Protein AF-A0A522SRU5-F1 (afdb_monomer_lite)

pLDDT: mean 83.68, std 15.17, range [40.66, 96.12]

Radius of gyration: 13.16 Å; chains: 1; bounding box: 32×31×27 Å

Sequence (83 aa):
MRSRPQGTERSTSYRQPCVKANGNGFLFVGHEPQESFALHMGIATKRIVLEAHPETFFETPHYSGYPIVLVRCDAPGGDPFVT

Structure (mmCIF, N/CA/C/O backbone):
data_AF-A0A522SRU5-F1
#
_entry.id   AF-A0A522SRU5-F1
#
loop_
_atom_site.group_PDB
_atom_site.id
_atom_site.type_symbol
_atom_site.label_atom_id
_atom_site.label_alt_id
_atom_site.label_comp_id
_atom_site.label_asym_id
_atom_site.label_entity_id
_atom_site.label_seq_id
_atom_site.pdbx_PDB_ins_code
_atom_site.Cartn_x
_atom_site.Cartn_y
_atom_site.Cartn_z
_atom_site.occupancy
_atom_site.B_iso_or_equiv
_atom_site.auth_seq_id
_atom_site.auth_comp_id
_atom_site.auth_asym_id
_atom_site.auth_atom_id
_atom_site.pdbx_PDB_model_num
ATOM 1 N N . MET A 1 1 ? -16.304 18.513 -10.700 1.00 41.25 1 MET A N 1
ATOM 2 C CA . MET A 1 1 ? -15.144 18.750 -9.811 1.00 41.25 1 MET A CA 1
ATOM 3 C C . MET A 1 1 ? -15.136 17.635 -8.770 1.00 41.25 1 MET A C 1
ATOM 5 O O . MET A 1 1 ? -16.071 17.591 -7.983 1.00 41.25 1 MET A O 1
ATOM 9 N N . ARG A 1 2 ? -14.197 16.676 -8.798 1.00 54.19 2 ARG A N 1
ATOM 10 C CA . ARG A 1 2 ? -14.152 15.630 -7.754 1.00 54.19 2 ARG A CA 1
ATOM 11 C C . ARG A 1 2 ? -13.639 16.278 -6.463 1.00 54.19 2 ARG A C 1
ATOM 13 O O . ARG A 1 2 ? -12.554 16.857 -6.464 1.00 54.19 2 ARG A O 1
ATOM 20 N N . SER A 1 3 ? -14.457 16.286 -5.413 1.00 62.03 3 SER A N 1
ATOM 21 C CA . SER A 1 3 ? -14.112 16.887 -4.124 1.00 62.03 3 SER A CA 1
ATOM 22 C C . SER A 1 3 ? -13.047 16.052 -3.413 1.00 62.03 3 SER A C 1
ATOM 24 O O . SER A 1 3 ? -12.994 14.829 -3.518 1.00 62.03 3 SER A O 1
ATOM 26 N N . ARG A 1 4 ? -12.165 16.738 -2.689 1.00 66.75 4 ARG A N 1
ATOM 27 C CA . ARG A 1 4 ? -11.167 16.120 -1.818 1.00 66.75 4 ARG A CA 1
ATOM 28 C C . ARG A 1 4 ? -11.879 15.407 -0.651 1.00 66.75 4 ARG A C 1
ATOM 30 O O . ARG A 1 4 ? -12.747 16.035 -0.042 1.00 66.75 4 ARG A O 1
ATOM 37 N N . PRO A 1 5 ? -11.502 14.170 -0.283 1.00 73.31 5 PRO A N 1
ATOM 38 C CA . PRO A 1 5 ? -12.117 13.477 0.847 1.00 73.31 5 PRO A CA 1
ATOM 39 C C . PRO A 1 5 ? -11.919 14.250 2.162 1.00 73.31 5 PRO A C 1
ATOM 41 O O . PRO A 1 5 ? -10.858 14.841 2.396 1.00 73.31 5 PRO A O 1
ATOM 44 N N . GLN A 1 6 ? -12.924 14.263 3.037 1.00 83.44 6 GLN A N 1
ATOM 45 C CA . GLN A 1 6 ? -12.826 14.971 4.317 1.00 83.44 6 GLN A CA 1
ATOM 46 C C . GLN A 1 6 ? -11.697 14.376 5.181 1.00 83.44 6 GLN A C 1
ATOM 48 O O . GLN A 1 6 ? -11.490 13.168 5.198 1.00 83.44 6 GLN A O 1
ATOM 53 N N . GLY A 1 7 ? -10.928 15.235 5.860 1.00 86.25 7 GLY A N 1
ATOM 54 C CA . GLY A 1 7 ? -9.832 14.809 6.745 1.00 86.25 7 GLY A CA 1
ATOM 55 C C . GLY A 1 7 ? -8.498 14.452 6.066 1.00 86.25 7 GLY A C 1
ATOM 56 O O . GLY A 1 7 ? -7.614 13.939 6.748 1.00 86.25 7 GLY A O 1
ATOM 57 N N . THR A 1 8 ? -8.314 14.714 4.759 1.00 90.69 8 THR A N 1
ATOM 58 C CA . THR A 1 8 ? -7.159 14.182 3.989 1.00 90.69 8 THR A CA 1
ATOM 59 C C . THR A 1 8 ? -6.048 15.168 3.576 1.00 90.69 8 THR A C 1
ATOM 61 O O . THR A 1 8 ? -5.933 15.473 2.406 1.00 90.69 8 THR A O 1
ATOM 64 N N . GLU A 1 9 ? -5.211 15.766 4.421 1.00 92.75 9 GLU A N 1
ATOM 65 C CA . GLU A 1 9 ? -4.192 16.767 3.989 1.00 92.75 9 GLU A CA 1
ATOM 66 C C . GLU A 1 9 ? -3.108 16.281 2.993 1.00 92.75 9 GLU A C 1
ATOM 68 O O . GLU A 1 9 ? -2.651 15.144 3.048 1.00 92.75 9 GLU A O 1
ATOM 73 N N . ARG A 1 10 ? -2.664 17.172 2.086 1.00 92.38 10 ARG A N 1
ATOM 74 C CA . ARG A 1 10 ? -1.418 16.973 1.321 1.00 92.38 10 ARG A CA 1
ATOM 75 C C . ARG A 1 10 ? -0.243 17.299 2.236 1.00 92.38 10 ARG A C 1
ATOM 77 O O . ARG A 1 10 ? -0.254 18.340 2.885 1.00 92.38 10 ARG A O 1
ATOM 84 N N . SER A 1 11 ? 0.758 16.435 2.273 1.00 93.25 11 SER A N 1
ATOM 85 C CA . SER A 1 11 ? 1.908 16.560 3.164 1.00 93.25 11 SER A CA 1
ATOM 86 C C . SER A 1 11 ? 3.153 15.959 2.506 1.00 93.25 11 SER A C 1
ATOM 88 O O . SER A 1 11 ? 3.179 15.710 1.297 1.00 93.25 11 SER A O 1
ATOM 90 N N . THR A 1 12 ? 4.195 15.736 3.301 1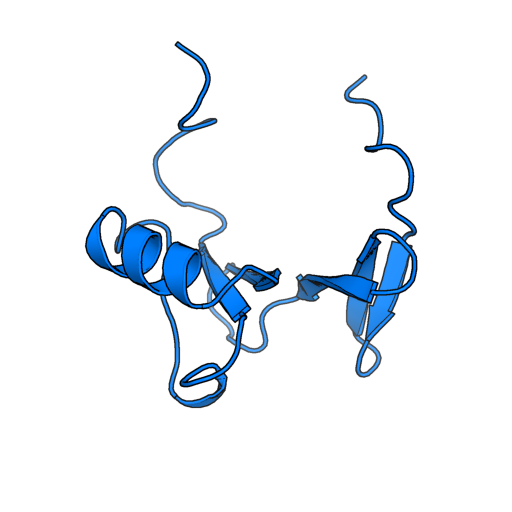.00 89.88 12 THR A N 1
ATOM 91 C CA . THR A 1 12 ? 5.399 15.023 2.880 1.00 89.88 12 THR A CA 1
ATOM 92 C C . THR A 1 12 ? 5.726 13.883 3.842 1.00 89.88 12 THR A C 1
ATOM 94 O O . THR A 1 12 ? 5.460 13.945 5.046 1.00 89.88 12 THR A O 1
ATOM 97 N N . SER A 1 13 ? 6.293 12.811 3.294 1.00 85.94 13 SER A N 1
ATOM 98 C CA . SER A 1 13 ? 6.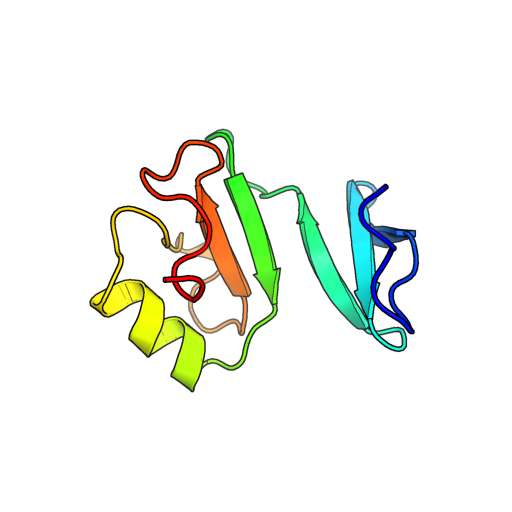843 11.668 4.023 1.00 85.94 13 SER A CA 1
ATOM 99 C C . SER A 1 13 ? 8.157 11.288 3.361 1.00 85.94 13 SER A C 1
ATOM 101 O O . SER A 1 13 ? 8.213 11.201 2.139 1.00 85.94 13 SER A O 1
ATOM 103 N N . TYR A 1 14 ? 9.232 11.134 4.136 1.00 86.62 14 TYR A N 1
ATOM 104 C CA . TYR A 1 14 ? 10.580 10.889 3.600 1.00 86.62 14 TYR A CA 1
ATOM 105 C C . TYR A 1 14 ? 10.982 11.856 2.468 1.00 86.62 14 TYR A C 1
ATOM 107 O O . TYR A 1 14 ? 11.612 11.468 1.490 1.00 86.62 14 TYR A O 1
ATOM 115 N N . ARG A 1 15 ? 10.605 13.138 2.605 1.00 89.19 15 ARG A N 1
ATOM 116 C CA . ARG A 1 15 ? 10.817 14.208 1.604 1.00 89.19 15 ARG A CA 1
ATOM 117 C C . ARG A 1 15 ? 10.106 13.991 0.259 1.00 89.19 15 ARG A C 1
ATOM 119 O O . ARG A 1 15 ? 10.328 14.770 -0.660 1.00 89.19 15 ARG A O 1
ATOM 126 N N . GLN A 1 16 ? 9.230 12.998 0.160 1.00 88.19 16 GLN A N 1
ATOM 127 C CA . GLN A 1 16 ? 8.373 12.760 -0.996 1.00 88.19 16 GLN A CA 1
ATOM 128 C C . GLN A 1 16 ? 6.940 13.231 -0.713 1.00 88.19 16 GLN A C 1
ATOM 130 O O . GLN A 1 16 ? 6.514 13.229 0.450 1.00 88.19 16 GLN A O 1
ATOM 135 N N . PRO A 1 17 ? 6.179 13.644 -1.741 1.00 90.38 17 PRO A N 1
ATOM 136 C CA . PRO A 1 17 ? 4.766 13.969 -1.592 1.00 90.38 17 PRO A CA 1
ATOM 137 C C . PRO A 1 17 ? 3.966 12.808 -0.989 1.00 90.38 17 PRO A C 1
ATOM 139 O O . PRO A 1 17 ? 4.153 11.645 -1.350 1.00 90.38 17 PRO A O 1
ATOM 142 N N . CYS A 1 18 ? 3.041 13.122 -0.086 1.00 92.31 18 CYS A N 1
ATOM 143 C CA . CYS A 1 18 ? 2.086 12.149 0.431 1.00 92.31 18 CYS A CA 1
ATOM 144 C C . CYS A 1 18 ? 0.726 12.793 0.719 1.00 92.31 18 CYS A C 1
ATOM 146 O O . CYS A 1 18 ? 0.587 14.018 0.789 1.00 92.31 18 CYS A O 1
ATOM 148 N N . VAL A 1 19 ? -0.288 11.955 0.906 1.00 92.75 19 VAL A N 1
ATOM 149 C CA . VAL A 1 19 ? -1.569 12.358 1.489 1.00 92.75 19 VAL A CA 1
ATOM 150 C C . VAL A 1 19 ? -1.686 11.700 2.848 1.00 92.75 19 VAL A C 1
ATOM 152 O O . VAL A 1 19 ? -1.455 10.495 2.984 1.00 92.75 19 VAL A O 1
ATOM 155 N N . LYS A 1 20 ? -2.058 12.488 3.852 1.00 92.12 20 LYS A N 1
ATOM 156 C CA . LYS A 1 20 ? -2.383 11.998 5.185 1.00 92.12 20 LYS A CA 1
ATOM 157 C C . LYS A 1 20 ? -3.884 12.050 5.399 1.00 92.12 20 LYS A C 1
ATOM 159 O O . LYS A 1 20 ? -4.513 13.020 5.001 1.00 92.12 20 LYS A O 1
ATOM 164 N N . ALA A 1 21 ? -4.444 11.043 6.051 1.00 91.06 21 ALA A N 1
ATOM 165 C CA . ALA A 1 21 ? -5.807 11.045 6.558 1.00 91.06 21 ALA A CA 1
ATOM 166 C C . ALA A 1 21 ? -5.751 11.063 8.089 1.00 91.06 21 ALA A C 1
ATOM 168 O O . ALA A 1 21 ? -5.102 10.206 8.691 1.00 91.06 21 ALA A O 1
ATOM 169 N N . ASN A 1 22 ? -6.394 12.047 8.722 1.00 87.81 22 ASN A N 1
ATOM 170 C CA . ASN A 1 22 ? -6.400 12.206 10.184 1.00 87.81 22 ASN A CA 1
ATOM 171 C C . ASN A 1 22 ? -4.981 12.179 10.800 1.00 87.81 22 ASN A C 1
ATOM 173 O O . ASN A 1 22 ? -4.732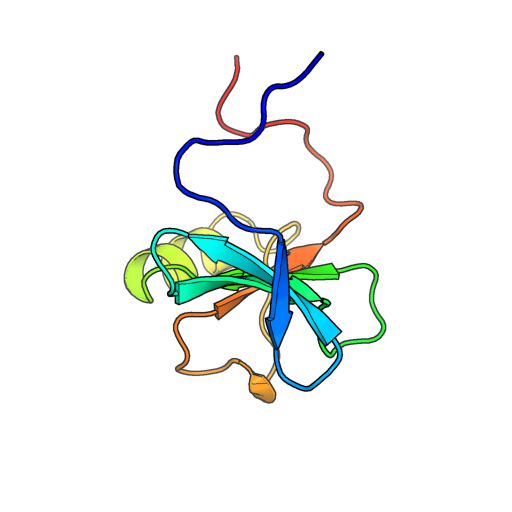 11.481 11.780 1.00 87.81 22 ASN A O 1
ATOM 177 N N . GLY A 1 23 ? -4.024 12.875 10.176 1.00 86.38 23 GLY A N 1
ATOM 178 C CA . GLY A 1 23 ? -2.623 12.936 10.617 1.00 86.38 23 GLY A CA 1
ATOM 179 C C . GLY A 1 23 ? -1.745 11.731 10.240 1.00 86.38 23 GLY A C 1
ATOM 180 O O . GLY A 1 23 ? -0.521 11.829 10.341 1.00 86.38 23 GLY A O 1
ATOM 181 N N . ASN A 1 24 ? -2.320 10.634 9.736 1.00 87.69 24 ASN A N 1
ATOM 182 C CA . ASN A 1 24 ? -1.591 9.415 9.372 1.00 87.69 24 ASN A CA 1
ATOM 183 C C . ASN A 1 24 ? -1.387 9.304 7.862 1.00 87.69 24 ASN A C 1
ATOM 185 O O . ASN A 1 24 ? -2.290 9.614 7.092 1.00 87.69 24 ASN A O 1
ATOM 189 N N . GLY A 1 25 ? -0.215 8.842 7.426 1.00 87.38 25 GLY A N 1
ATOM 190 C CA . GLY A 1 25 ? 0.064 8.638 6.004 1.00 87.38 25 GLY A CA 1
ATOM 191 C C . GLY A 1 25 ? -0.866 7.591 5.386 1.00 87.38 25 GLY A C 1
ATOM 192 O O . GLY A 1 25 ? -0.981 6.482 5.896 1.00 87.38 25 GLY A O 1
ATOM 193 N N . PHE A 1 26 ? -1.534 7.970 4.301 1.00 89.88 26 PHE A N 1
ATOM 194 C CA . PHE A 1 26 ? -2.534 7.157 3.612 1.00 89.88 26 PHE A CA 1
ATOM 195 C C . PHE A 1 26 ? -2.089 6.798 2.190 1.00 89.88 26 PHE A C 1
ATOM 197 O O . PHE A 1 26 ? -2.191 5.643 1.790 1.00 89.88 26 PHE A O 1
ATOM 204 N N . LEU A 1 27 ? -1.548 7.772 1.453 1.00 91.88 27 LEU A N 1
ATOM 205 C CA . LEU A 1 27 ? -1.088 7.618 0.072 1.00 91.88 27 LEU A CA 1
ATOM 206 C C . LEU A 1 27 ? 0.328 8.175 -0.064 1.00 91.88 27 LEU A C 1
ATOM 208 O O . LEU A 1 27 ? 0.585 9.300 0.371 1.00 91.88 27 LEU A O 1
ATOM 212 N N . PHE A 1 28 ? 1.223 7.426 -0.699 1.00 90.69 28 PHE A N 1
ATOM 213 C CA . PHE A 1 28 ? 2.623 7.805 -0.879 1.00 90.69 28 PHE A CA 1
ATOM 214 C C . PHE A 1 28 ? 3.063 7.577 -2.320 1.00 90.69 28 PHE A C 1
ATOM 216 O O . PHE A 1 28 ? 2.550 6.690 -3.003 1.00 90.69 28 PHE A O 1
ATOM 223 N N . VAL A 1 29 ? 4.063 8.336 -2.761 1.00 86.56 29 VAL A N 1
ATOM 224 C CA . VAL A 1 29 ? 4.817 7.977 -3.966 1.00 86.56 29 VAL A CA 1
ATOM 225 C C . VAL A 1 29 ? 5.469 6.610 -3.731 1.00 86.56 29 VAL A C 1
ATOM 227 O O . VAL A 1 29 ? 6.067 6.387 -2.675 1.00 86.56 29 VAL A O 1
ATOM 230 N N . GLY A 1 30 ? 5.295 5.679 -4.674 1.00 75.12 30 GLY A N 1
ATOM 231 C CA . GLY A 1 30 ? 5.929 4.365 -4.606 1.00 75.12 30 GLY A CA 1
ATOM 232 C C . GLY A 1 30 ? 7.451 4.502 -4.642 1.00 75.12 30 GLY A C 1
ATOM 233 O O . GLY A 1 30 ? 7.982 5.375 -5.322 1.00 75.12 30 GLY A O 1
ATOM 234 N N . HIS A 1 31 ? 8.160 3.655 -3.896 1.00 72.44 31 HIS A N 1
ATOM 235 C CA . HIS A 1 31 ? 9.628 3.642 -3.923 1.00 72.44 31 HIS A CA 1
ATOM 236 C C . HIS A 1 31 ? 10.188 2.959 -5.189 1.00 72.44 31 HIS A C 1
ATOM 238 O O . HIS A 1 31 ? 11.373 3.069 -5.497 1.00 72.44 31 HIS A O 1
ATOM 244 N N . GLU A 1 32 ? 9.333 2.259 -5.934 1.00 72.31 32 GLU A N 1
ATOM 245 C CA . GLU A 1 32 ? 9.709 1.490 -7.114 1.00 72.31 32 GLU A CA 1
ATOM 246 C C . GLU A 1 32 ? 9.555 2.318 -8.404 1.00 72.31 32 GLU A C 1
ATOM 248 O O . GLU A 1 32 ? 8.626 3.117 -8.510 1.00 72.31 32 GLU A O 1
ATOM 253 N N . PRO A 1 33 ? 10.417 2.109 -9.418 1.00 56.78 33 PRO A N 1
ATOM 254 C CA . PRO A 1 33 ? 10.418 2.880 -10.669 1.00 56.78 33 PRO A CA 1
ATOM 255 C C . PRO A 1 33 ? 9.233 2.577 -11.601 1.00 56.78 33 PRO A C 1
ATOM 257 O O . PRO A 1 33 ? 9.059 3.248 -12.614 1.00 56.78 33 PRO A O 1
ATOM 260 N N . GLN A 1 34 ? 8.440 1.552 -11.291 1.00 61.31 34 GLN A N 1
ATOM 261 C CA . GLN A 1 34 ? 7.224 1.215 -12.029 1.00 61.31 34 GLN A CA 1
ATOM 262 C C . GLN A 1 34 ? 6.148 2.227 -11.639 1.00 61.31 34 GLN A C 1
ATOM 264 O O . GLN A 1 34 ? 5.972 2.446 -10.444 1.00 61.31 34 GLN A O 1
ATOM 269 N N . GLU A 1 35 ? 5.446 2.823 -12.607 1.00 78.12 35 GLU A N 1
ATOM 270 C CA . GLU A 1 35 ? 4.372 3.810 -12.413 1.00 78.12 35 GLU A CA 1
ATOM 271 C C . GLU A 1 35 ? 3.342 3.318 -11.383 1.00 78.12 35 GLU A C 1
ATOM 273 O O . GLU A 1 35 ? 2.370 2.638 -11.705 1.00 78.12 35 GLU A O 1
ATOM 278 N N . SER A 1 36 ? 3.597 3.592 -10.107 1.00 87.88 36 SER A N 1
ATOM 279 C CA . SER A 1 36 ? 2.871 3.011 -8.989 1.00 87.88 36 SER A CA 1
ATOM 280 C C . SER A 1 36 ? 2.915 3.933 -7.785 1.00 87.88 36 SER A C 1
ATOM 282 O O . SER A 1 36 ? 3.798 4.782 -7.627 1.00 87.88 36 SER A O 1
ATOM 284 N N . PHE A 1 37 ? 1.935 3.763 -6.914 1.00 91.12 37 PHE A N 1
ATOM 285 C CA . PHE A 1 37 ? 1.873 4.458 -5.640 1.00 91.12 37 PHE A CA 1
ATOM 286 C C . PHE A 1 37 ? 1.676 3.454 -4.513 1.00 91.12 37 PHE A C 1
ATOM 288 O O . PHE A 1 37 ? 1.163 2.354 -4.721 1.00 91.12 37 PHE A O 1
ATOM 295 N N . ALA A 1 38 ? 2.084 3.838 -3.308 1.00 92.50 38 ALA A N 1
ATOM 296 C CA . ALA A 1 38 ? 1.910 3.013 -2.127 1.00 92.50 38 ALA A CA 1
ATOM 297 C C . ALA A 1 38 ? 0.661 3.460 -1.357 1.00 92.50 38 ALA A C 1
ATOM 299 O O . ALA A 1 38 ? 0.480 4.651 -1.081 1.00 92.50 38 ALA A O 1
ATOM 300 N N . LEU A 1 39 ? -0.190 2.502 -1.000 1.00 94.06 39 LEU A N 1
ATOM 301 C CA . LEU A 1 39 ? -1.430 2.725 -0.267 1.00 94.06 39 LEU A CA 1
ATOM 302 C C . LEU A 1 39 ? -1.361 2.035 1.093 1.00 94.06 39 LEU A C 1
ATOM 304 O O . LEU A 1 39 ? -1.081 0.837 1.176 1.00 94.06 39 LEU A O 1
ATOM 308 N N . HIS A 1 40 ? -1.644 2.784 2.156 1.00 94.44 40 HIS A N 1
ATOM 309 C CA . HIS A 1 40 ? -1.750 2.218 3.494 1.00 94.44 40 HIS A CA 1
ATOM 310 C C . HIS A 1 40 ? -3.111 1.537 3.683 1.00 94.44 40 HIS A C 1
ATOM 312 O O . HIS A 1 40 ? -4.158 2.179 3.575 1.00 94.44 40 HIS A O 1
ATOM 318 N N . MET A 1 41 ? -3.103 0.246 4.010 1.00 93.75 41 MET A N 1
ATOM 319 C CA . MET A 1 41 ? -4.305 -0.527 4.326 1.00 93.75 41 MET A CA 1
ATOM 320 C C . MET A 1 41 ? -4.006 -1.665 5.301 1.00 93.75 41 MET A C 1
ATOM 322 O O . MET A 1 41 ? -2.876 -2.135 5.409 1.00 93.75 41 MET A O 1
ATOM 326 N N . GLY A 1 42 ? -5.033 -2.133 6.013 1.00 94.25 42 GLY A N 1
ATOM 327 C CA . GLY A 1 42 ? -4.886 -3.237 6.959 1.00 94.25 42 GLY A CA 1
ATOM 328 C C . GLY A 1 42 ? -4.305 -4.493 6.298 1.00 94.25 42 GLY A C 1
ATOM 329 O O . GLY A 1 42 ? -4.658 -4.825 5.168 1.00 94.25 42 GLY A O 1
ATOM 330 N N . ILE A 1 43 ? -3.444 -5.219 7.021 1.00 94.56 43 ILE A N 1
ATOM 331 C CA . ILE A 1 43 ? -2.734 -6.405 6.505 1.00 94.56 43 ILE A CA 1
ATOM 332 C C . ILE A 1 43 ? -3.708 -7.459 5.958 1.00 94.56 43 ILE A C 1
ATOM 334 O O . ILE A 1 43 ? -3.445 -8.056 4.919 1.00 94.56 43 ILE A O 1
ATOM 338 N N . ALA A 1 44 ? -4.850 -7.666 6.621 1.00 95.12 44 ALA A N 1
ATOM 339 C CA . ALA A 1 44 ? -5.873 -8.596 6.148 1.00 95.12 44 ALA A CA 1
ATOM 340 C C . ALA A 1 44 ? -6.398 -8.205 4.754 1.00 95.12 44 ALA A C 1
ATOM 342 O O . ALA A 1 44 ? -6.395 -9.032 3.848 1.00 95.12 44 ALA A O 1
ATOM 343 N N . THR A 1 45 ? -6.764 -6.934 4.561 1.00 95.44 45 THR A N 1
ATOM 344 C CA . THR A 1 45 ? -7.212 -6.402 3.266 1.00 95.44 45 THR A CA 1
ATOM 345 C C . THR A 1 45 ? -6.109 -6.472 2.219 1.00 95.44 45 THR A C 1
ATOM 347 O O . THR A 1 45 ? -6.373 -6.907 1.104 1.00 95.44 45 THR A O 1
ATOM 350 N N . LYS A 1 46 ? -4.868 -6.125 2.590 1.00 95.62 46 LYS A N 1
ATOM 351 C CA . LYS A 1 46 ? -3.696 -6.249 1.715 1.00 95.62 46 LYS A CA 1
ATOM 352 C C . LYS A 1 46 ? -3.573 -7.665 1.152 1.00 95.62 46 LYS A C 1
ATOM 354 O O . LYS A 1 46 ? -3.422 -7.819 -0.053 1.00 95.62 46 LYS A O 1
ATOM 359 N N . ARG A 1 47 ? -3.666 -8.696 2.000 1.00 95.31 47 ARG A N 1
ATOM 360 C CA . ARG A 1 47 ? -3.575 -10.090 1.535 1.00 95.31 47 ARG A CA 1
ATOM 361 C C . ARG A 1 47 ? -4.696 -10.454 0.564 1.00 95.31 47 ARG A C 1
ATOM 363 O O . ARG A 1 47 ? -4.421 -11.108 -0.431 1.00 95.31 47 ARG A O 1
ATOM 370 N N . ILE A 1 48 ? -5.918 -9.993 0.831 1.00 96.12 48 ILE A N 1
ATOM 371 C CA . ILE A 1 48 ? -7.069 -10.240 -0.047 1.00 96.12 48 ILE A CA 1
ATOM 372 C C . ILE A 1 48 ? -6.838 -9.621 -1.429 1.00 96.12 48 ILE A C 1
ATOM 374 O O . ILE A 1 48 ? -6.995 -10.309 -2.428 1.00 96.12 48 ILE A O 1
ATOM 378 N N . VAL A 1 49 ? -6.441 -8.346 -1.510 1.00 95.69 49 VAL A N 1
ATOM 379 C CA . VAL A 1 49 ? -6.287 -7.671 -2.814 1.00 95.69 49 VAL A CA 1
ATOM 380 C C . VAL A 1 49 ? -5.078 -8.168 -3.606 1.00 95.69 49 VAL A C 1
ATOM 382 O O . VAL A 1 49 ? -5.145 -8.211 -4.829 1.00 95.69 49 VAL A O 1
ATOM 385 N N . LEU A 1 50 ? -3.999 -8.579 -2.926 1.00 94.81 50 LEU A N 1
ATOM 386 C CA . LEU A 1 50 ? -2.840 -9.205 -3.571 1.00 94.81 50 LEU A CA 1
ATOM 387 C C . LEU A 1 50 ? -3.201 -10.545 -4.223 1.00 94.81 50 LEU A C 1
ATOM 389 O O . LEU A 1 50 ? -2.668 -10.869 -5.278 1.00 94.81 50 LEU A O 1
ATOM 393 N N . GLU A 1 51 ? -4.089 -11.318 -3.594 1.00 95.38 51 GLU A N 1
ATOM 394 C CA . GLU A 1 51 ? -4.569 -12.592 -4.135 1.00 95.38 51 GLU A CA 1
ATOM 395 C C . GLU A 1 51 ? -5.621 -12.385 -5.233 1.00 95.38 51 GLU A C 1
ATOM 397 O O . GLU A 1 51 ? -5.548 -13.016 -6.283 1.00 95.38 51 GLU A O 1
ATOM 402 N N . ALA A 1 52 ? -6.587 -11.493 -5.002 1.00 95.56 52 ALA A N 1
ATOM 403 C CA . ALA A 1 52 ? -7.734 -11.308 -5.886 1.00 95.56 52 ALA A CA 1
ATOM 404 C C . ALA A 1 52 ? -7.411 -10.516 -7.162 1.00 95.56 52 ALA A C 1
ATOM 406 O O . ALA A 1 52 ? -8.039 -10.752 -8.191 1.00 95.56 52 ALA A O 1
ATOM 407 N N . HIS A 1 53 ? -6.467 -9.573 -7.090 1.00 94.81 53 HIS A N 1
ATOM 408 C CA . HIS A 1 53 ? -6.189 -8.606 -8.158 1.00 94.81 53 HIS A CA 1
ATOM 409 C C . HIS A 1 53 ? -4.677 -8.349 -8.344 1.00 94.81 53 HIS A C 1
ATOM 411 O O . HIS A 1 53 ? -4.231 -7.196 -8.253 1.00 94.81 53 HIS A O 1
ATOM 417 N N . PRO A 1 54 ? -3.854 -9.387 -8.589 1.00 93.06 54 PRO A N 1
ATOM 418 C CA . PRO A 1 54 ? -2.395 -9.260 -8.723 1.00 93.06 54 PRO A CA 1
ATOM 419 C C . PRO A 1 54 ? -1.941 -8.395 -9.918 1.00 93.06 54 PRO A C 1
ATOM 421 O O . PRO A 1 54 ? -0.807 -7.903 -9.961 1.00 93.06 54 PRO A O 1
ATOM 424 N N . GLU A 1 55 ? -2.812 -8.184 -10.905 1.00 89.81 55 GLU A N 1
ATOM 425 C CA . GLU A 1 55 ? -2.592 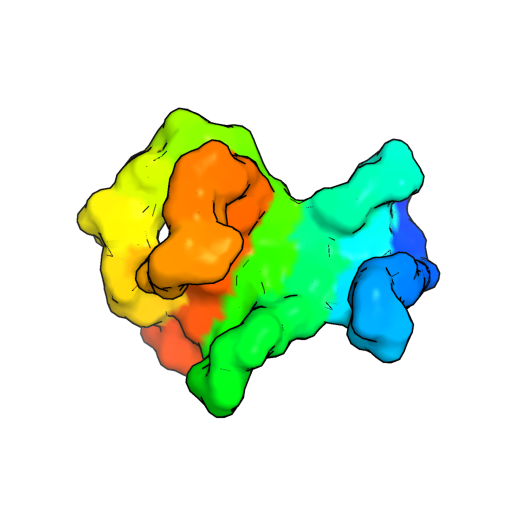-7.260 -12.017 1.00 89.81 55 GLU A CA 1
ATOM 426 C C . GLU A 1 55 ? -2.604 -5.792 -11.566 1.00 89.81 55 GLU A C 1
ATOM 428 O O . GLU A 1 55 ? -1.868 -4.975 -12.120 1.00 89.81 55 GLU A O 1
ATOM 433 N N . THR A 1 56 ? -3.372 -5.475 -10.520 1.00 91.44 56 THR A N 1
ATOM 434 C CA . THR A 1 56 ? -3.542 -4.115 -9.985 1.00 91.44 56 THR A CA 1
ATOM 435 C C . THR A 1 56 ? -2.657 -3.873 -8.765 1.00 91.44 56 THR A C 1
ATOM 437 O O . THR A 1 56 ? -2.028 -2.815 -8.648 1.00 91.44 56 THR A O 1
ATOM 440 N N . PHE A 1 57 ? -2.592 -4.855 -7.864 1.00 93.19 57 PHE A N 1
ATOM 441 C CA . PHE A 1 57 ? -1.908 -4.764 -6.579 1.00 93.19 57 PHE A CA 1
ATOM 442 C C . PHE A 1 57 ? -0.702 -5.689 -6.533 1.00 93.19 57 PHE A C 1
ATOM 444 O O . PHE A 1 57 ? -0.760 -6.845 -6.939 1.00 93.19 57 PHE A O 1
ATOM 451 N N . PHE A 1 58 ? 0.397 -5.195 -5.981 1.00 93.44 58 PHE A N 1
ATOM 452 C CA . PHE A 1 58 ? 1.607 -5.983 -5.797 1.00 93.44 58 PHE A CA 1
ATOM 453 C C . PHE A 1 58 ? 2.372 -5.533 -4.558 1.00 93.44 58 PHE A C 1
ATOM 455 O O . PHE A 1 58 ? 2.088 -4.496 -3.954 1.00 93.44 58 PHE A O 1
ATOM 462 N N . GLU A 1 59 ? 3.357 -6.325 -4.160 1.00 93.50 59 GLU A N 1
ATOM 463 C CA . GLU A 1 59 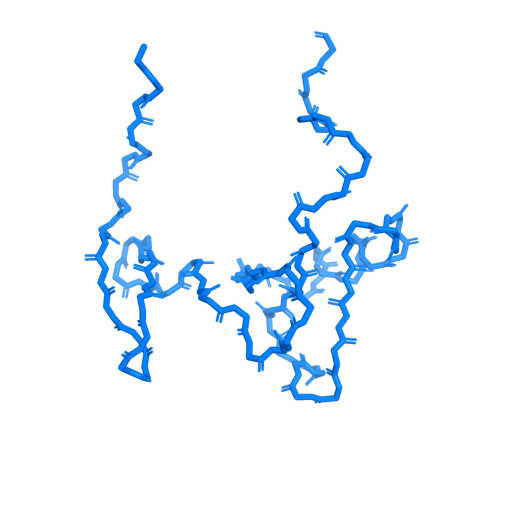? 4.314 -5.935 -3.136 1.00 93.50 59 GLU A CA 1
ATOM 464 C C . GLU A 1 59 ? 5.736 -6.273 -3.572 1.00 93.50 59 GLU A C 1
ATOM 466 O O . GLU A 1 59 ? 5.967 -7.153 -4.399 1.00 93.50 59 GLU A O 1
ATOM 471 N N . THR A 1 60 ? 6.695 -5.556 -2.999 1.00 92.38 60 THR A N 1
ATOM 472 C CA . THR A 1 60 ? 8.119 -5.872 -3.097 1.00 92.38 60 THR A CA 1
ATOM 473 C C . THR A 1 60 ? 8.638 -6.273 -1.717 1.00 92.38 60 THR A C 1
ATOM 475 O O . THR A 1 60 ? 7.969 -5.996 -0.713 1.00 92.38 60 THR A O 1
ATOM 478 N N . PRO A 1 61 ? 9.838 -6.876 -1.612 1.00 93.50 61 PRO A N 1
ATOM 479 C CA . PRO A 1 61 ? 10.428 -7.215 -0.317 1.00 93.50 61 PRO A CA 1
ATOM 480 C C . PRO A 1 61 ? 10.468 -6.042 0.673 1.00 93.50 61 PRO A C 1
ATOM 482 O O . PRO A 1 61 ? 10.308 -6.253 1.870 1.00 93.50 61 PRO A O 1
ATOM 485 N N . HIS A 1 62 ? 10.596 -4.804 0.178 1.00 90.44 62 HIS A N 1
ATOM 486 C CA . HIS A 1 62 ? 10.570 -3.590 0.998 1.00 90.44 62 HIS A CA 1
ATOM 487 C C . HIS A 1 62 ? 9.250 -3.390 1.765 1.00 90.44 62 HIS A C 1
ATOM 489 O O . HIS A 1 62 ? 9.257 -2.863 2.874 1.00 90.44 62 HIS A O 1
ATOM 495 N N . TYR A 1 63 ? 8.120 -3.825 1.200 1.00 90.06 63 TYR A N 1
ATOM 496 C CA . TYR A 1 63 ? 6.788 -3.660 1.793 1.00 90.06 63 TYR A CA 1
ATOM 497 C C . TYR A 1 63 ? 6.251 -4.936 2.457 1.00 90.06 63 TYR A C 1
ATOM 499 O O . TYR A 1 63 ? 5.141 -4.926 2.999 1.00 90.06 63 TYR A O 1
ATOM 507 N N . SER A 1 64 ? 7.015 -6.030 2.445 1.00 91.38 64 SER A N 1
ATOM 508 C CA . SER A 1 64 ? 6.597 -7.299 3.041 1.00 91.38 64 SER A CA 1
ATOM 509 C C . SER A 1 64 ? 6.401 -7.162 4.556 1.00 91.38 64 SER A C 1
ATOM 511 O O . SER A 1 64 ? 7.209 -6.551 5.250 1.00 91.38 64 SER A O 1
ATOM 513 N N . GLY A 1 65 ? 5.287 -7.684 5.078 1.00 90.44 65 GLY A N 1
ATOM 514 C CA . GLY A 1 65 ? 4.930 -7.583 6.501 1.00 90.44 65 GLY A CA 1
ATOM 515 C C . GLY A 1 65 ? 4.389 -6.219 6.956 1.00 90.44 65 GLY A C 1
ATOM 516 O O . GLY A 1 65 ? 3.849 -6.122 8.057 1.00 90.44 65 GLY A O 1
ATOM 517 N N . TYR A 1 66 ? 4.451 -5.185 6.113 1.00 93.44 66 TYR A N 1
ATOM 518 C CA . TYR A 1 66 ? 3.899 -3.863 6.414 1.00 93.44 66 TYR A CA 1
ATOM 519 C C . TYR A 1 66 ? 2.459 -3.702 5.891 1.00 93.44 66 TYR A C 1
ATOM 521 O O . TYR A 1 66 ? 2.096 -4.315 4.877 1.00 93.44 66 TYR A O 1
ATOM 529 N N . PRO A 1 67 ? 1.636 -2.845 6.534 1.00 95.06 67 PRO A N 1
ATOM 530 C CA . PRO A 1 67 ? 0.274 -2.498 6.103 1.00 95.06 67 PRO A CA 1
ATOM 531 C C . PRO A 1 67 ? 0.269 -1.557 4.882 1.00 95.06 67 PRO A C 1
ATOM 533 O O . PRO A 1 67 ? -0.403 -0.528 4.860 1.00 95.06 67 PRO A O 1
ATOM 536 N N . ILE A 1 68 ? 1.076 -1.876 3.870 1.00 94.38 68 ILE A N 1
ATOM 537 C CA . ILE A 1 68 ? 1.249 -1.080 2.656 1.00 94.38 68 ILE A CA 1
ATOM 538 C C . ILE A 1 68 ? 1.249 -2.007 1.443 1.00 94.38 68 ILE A C 1
ATOM 540 O O . ILE A 1 68 ? 1.950 -3.022 1.433 1.00 94.38 68 ILE A O 1
ATOM 544 N N . VAL A 1 69 ? 0.478 -1.640 0.422 1.00 94.69 69 VAL A N 1
ATOM 545 C CA . VAL A 1 69 ? 0.426 -2.314 -0.881 1.00 94.69 69 VAL A CA 1
ATOM 546 C C . VAL A 1 69 ? 0.803 -1.331 -1.987 1.00 94.69 69 VAL A C 1
ATOM 548 O O . VAL A 1 69 ? 0.522 -0.135 -1.866 1.00 94.69 69 VAL A O 1
ATOM 551 N N . LEU A 1 70 ? 1.446 -1.813 -3.048 1.00 93.88 70 LEU A N 1
ATOM 552 C CA . LEU A 1 70 ? 1.704 -1.020 -4.246 1.00 93.88 70 LEU A CA 1
ATOM 553 C C . LEU A 1 70 ? 0.560 -1.198 -5.240 1.00 93.88 70 LEU A C 1
ATOM 555 O O . LEU A 1 70 ? 0.069 -2.310 -5.436 1.00 93.88 70 LEU A O 1
ATOM 559 N N . VAL A 1 71 ? 0.156 -0.100 -5.870 1.00 92.25 71 VAL A N 1
ATOM 560 C CA . VAL A 1 71 ? -0.923 -0.056 -6.863 1.00 92.25 71 VAL A CA 1
ATOM 561 C C . VAL A 1 71 ? -0.358 0.451 -8.179 1.00 92.25 71 VAL A C 1
ATOM 563 O O . VAL A 1 71 ? 0.311 1.487 -8.189 1.00 92.25 71 VAL 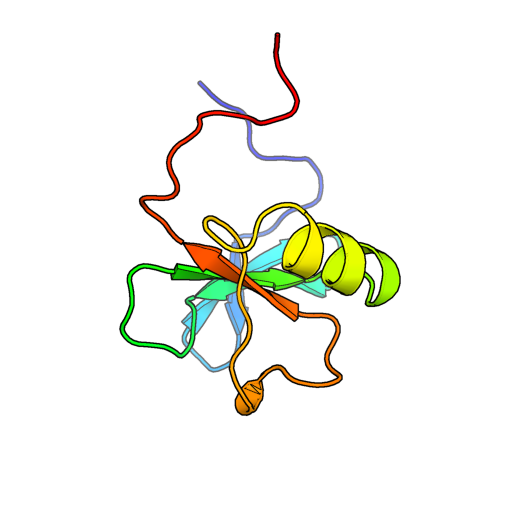A O 1
ATOM 566 N N . ARG A 1 72 ? -0.608 -0.257 -9.283 1.00 89.69 72 ARG A N 1
ATOM 567 C CA . ARG A 1 72 ? -0.181 0.179 -10.623 1.00 89.69 72 ARG A CA 1
ATOM 568 C C . ARG A 1 72 ? -1.030 1.354 -11.108 1.00 89.69 72 ARG A C 1
ATOM 570 O O . ARG A 1 72 ? -2.244 1.351 -10.938 1.00 89.69 72 ARG A O 1
ATOM 577 N N . CYS A 1 73 ? -0.392 2.343 -11.726 1.00 83.50 73 CYS A N 1
ATOM 578 C CA . CYS A 1 73 ? -1.055 3.520 -12.288 1.00 83.50 73 CYS A CA 1
ATOM 579 C C . CYS A 1 73 ? -1.864 3.183 -13.551 1.00 83.50 73 CYS A C 1
ATOM 581 O O . CYS A 1 73 ? -2.923 3.766 -13.756 1.00 83.50 73 CYS A O 1
ATOM 583 N N . ASP A 1 74 ? -1.393 2.222 -14.351 1.00 78.62 74 ASP A N 1
ATOM 584 C CA . ASP A 1 74 ? -2.059 1.745 -15.574 1.00 78.62 74 ASP A CA 1
ATOM 585 C C . ASP A 1 74 ? -2.844 0.441 -15.341 1.00 78.62 74 ASP A C 1
ATOM 587 O O . ASP A 1 74 ? -2.993 -0.392 -16.230 1.00 78.62 74 ASP A O 1
ATOM 591 N N . ALA A 1 75 ? -3.299 0.196 -14.108 1.00 65.88 75 ALA A N 1
ATOM 592 C CA . ALA A 1 75 ? -4.092 -0.995 -13.831 1.00 65.88 75 ALA A CA 1
ATOM 593 C C . ALA A 1 75 ? -5.359 -1.002 -14.716 1.00 65.88 75 ALA A C 1
ATOM 595 O O . ALA A 1 75 ? -6.101 -0.013 -14.719 1.00 65.88 75 ALA A O 1
ATOM 596 N N . PRO A 1 76 ? -5.629 -2.086 -15.470 1.00 57.12 76 PRO A N 1
ATOM 597 C CA . PRO A 1 76 ? -6.822 -2.169 -16.296 1.00 57.12 76 PRO A CA 1
ATOM 598 C C . PRO A 1 76 ? -8.058 -2.238 -15.395 1.00 57.12 76 PRO A C 1
ATOM 600 O O . PRO A 1 76 ? -8.293 -3.235 -14.720 1.00 57.12 76 PRO A O 1
ATOM 603 N N . GLY A 1 77 ? -8.849 -1.167 -15.392 1.00 53.75 77 GLY A N 1
ATOM 604 C CA . GLY A 1 77 ? -10.099 -1.091 -14.639 1.00 53.75 77 GLY A CA 1
ATOM 605 C C . GLY A 1 77 ? -10.265 0.249 -13.937 1.00 53.75 77 GLY A C 1
ATOM 606 O O . GLY A 1 77 ? -9.596 0.544 -12.950 1.00 53.75 77 GLY A O 1
ATOM 607 N N . GLY A 1 78 ? -11.206 1.053 -14.435 1.00 63.69 78 GLY A N 1
ATOM 608 C CA . GLY A 1 78 ? -11.840 2.075 -13.606 1.00 63.69 78 GLY A CA 1
ATOM 609 C C . GLY A 1 78 ? -12.471 1.441 -12.360 1.00 63.69 78 GLY A C 1
ATOM 610 O O . GLY A 1 78 ? -12.705 0.236 -12.325 1.00 63.69 78 GLY A O 1
ATOM 611 N N . ASP A 1 79 ? -12.661 2.270 -11.334 1.00 51.06 79 ASP A N 1
ATOM 612 C CA . ASP A 1 79 ? -13.364 1.989 -10.077 1.00 51.06 79 ASP A CA 1
ATOM 613 C C . ASP A 1 79 ? -13.997 0.586 -9.918 1.00 51.06 79 ASP A C 1
ATOM 615 O O . ASP A 1 79 ? -15.148 0.383 -10.299 1.00 51.06 79 ASP A O 1
ATOM 619 N N . PRO A 1 80 ? -13.336 -0.360 -9.215 1.00 50.03 80 PRO A N 1
ATOM 620 C CA . PRO A 1 80 ? -13.845 -1.728 -9.018 1.00 50.03 80 PRO A CA 1
ATOM 621 C C . PRO A 1 80 ? -15.103 -1.820 -8.126 1.00 50.03 80 PRO A C 1
ATOM 623 O O . PRO A 1 80 ? -15.518 -2.909 -7.740 1.00 50.03 80 PRO A O 1
ATOM 626 N N . PHE A 1 81 ? -15.699 -0.680 -7.765 1.00 47.78 81 PHE A N 1
ATOM 627 C CA . PHE A 1 81 ? -16.852 -0.558 -6.870 1.00 47.78 81 PHE A CA 1
ATOM 628 C C . PHE A 1 81 ? -17.978 0.321 -7.434 1.00 47.78 81 PHE A C 1
ATOM 630 O O . PHE A 1 81 ? -18.916 0.639 -6.702 1.00 47.78 81 PHE A O 1
ATOM 637 N N . VAL A 1 82 ? -17.912 0.714 -8.707 1.00 40.66 82 VAL A N 1
ATOM 638 C CA . VAL A 1 82 ? -19.046 1.319 -9.413 1.00 40.66 82 VAL A CA 1
ATOM 639 C C . VAL A 1 82 ? -19.432 0.389 -10.562 1.00 40.66 82 VAL A C 1
ATOM 641 O O . VAL A 1 82 ? -18.626 0.061 -11.425 1.00 40.66 82 VAL A O 1
ATOM 644 N N . THR A 1 83 ? -20.668 -0.101 -10.501 1.00 41.50 83 THR A N 1
ATOM 645 C CA . THR A 1 83 ? -21.414 -0.673 -11.628 1.00 41.50 83 THR A CA 1
ATOM 646 C C . THR A 1 83 ? -22.408 0.374 -12.094 1.00 41.50 83 THR A C 1
ATOM 648 O O . THR A 1 83 ? -22.972 1.061 -11.209 1.00 41.50 83 THR A O 1
#

Foldseek 3Di:
DDDDDPQWDWDDDPNFTFIAHVNHTAKTCDPDPAQKIKGAADPVVLVVCCVPPVLFWDDDPVCPPHSIIIGHPPRPDDDPPDD

Secondary structure (DSSP, 8-state):
-PPPPTT--EEEETTEEEEEETTEEEEEE-SSSSSEEEEE--HHHHHHHHHH-TTTEE--GGGTTSSEEEEETT-S-S-TT--